Protein AF-A0AAV8Z6Y1-F1 (afdb_monomer_lite)

Secondary structure (DSSP, 8-state):
--HHHHHHHS----HHHHHHHHHHTSSSPPSSHHHHHHHHHHHHHT--HHHHHHHHHHHHHHHHHHHHTT-

InterPro domains:
  IPR036397 Ribonuclease H superfamily [G3DSA:3.30.420.10] (8-71)

Structure (mmCIF, N/CA/C/O backbone):
data_AF-A0AAV8Z6Y1-F1
#
_entry.id   AF-A0AAV8Z6Y1-F1
#
loop_
_atom_site.group_PDB
_atom_site.id
_atom_site.type_symbol
_atom_site.label_atom_id
_atom_site.label_alt_id
_atom_site.label_comp_id
_atom_site.label_asym_id
_atom_site.label_entity_id
_atom_site.label_seq_id
_atom_site.pdbx_PDB_ins_code
_atom_site.Cartn_x
_atom_site.Cartn_y
_atom_site.Cartn_z
_atom_site.occupancy
_atom_site.B_iso_or_equiv
_atom_site.auth_seq_id
_atom_site.auth_comp_id
_atom_site.auth_asym_id
_atom_site.auth_atom_id
_atom_site.pdbx_PDB_model_num
ATOM 1 N N . MET A 1 1 ? 0.205 23.809 12.548 1.00 39.06 1 MET A N 1
ATOM 2 C CA . MET A 1 1 ? 0.837 22.566 12.056 1.00 39.06 1 MET A CA 1
ATOM 3 C C . MET A 1 1 ? -0.263 21.648 11.575 1.00 39.06 1 MET A C 1
ATOM 5 O O . MET A 1 1 ? -1.096 21.235 12.373 1.00 39.06 1 MET A O 1
ATOM 9 N N . ASN A 1 2 ? -0.353 21.453 10.262 1.00 34.91 2 ASN A N 1
ATOM 10 C CA . ASN A 1 2 ? -1.399 20.653 9.646 1.00 34.91 2 ASN A CA 1
ATOM 11 C C . ASN A 1 2 ? -0.812 19.261 9.418 1.00 34.91 2 ASN A C 1
ATOM 13 O O . ASN A 1 2 ? -0.183 18.997 8.405 1.00 34.91 2 ASN A O 1
ATOM 17 N N . ILE A 1 3 ? -1.009 18.374 10.391 1.00 47.53 3 ILE A N 1
ATOM 18 C CA . ILE A 1 3 ? -0.448 17.011 10.417 1.00 47.53 3 ILE A CA 1
ATOM 19 C C . ILE A 1 3 ? -0.745 16.249 9.105 1.00 47.53 3 ILE A C 1
ATO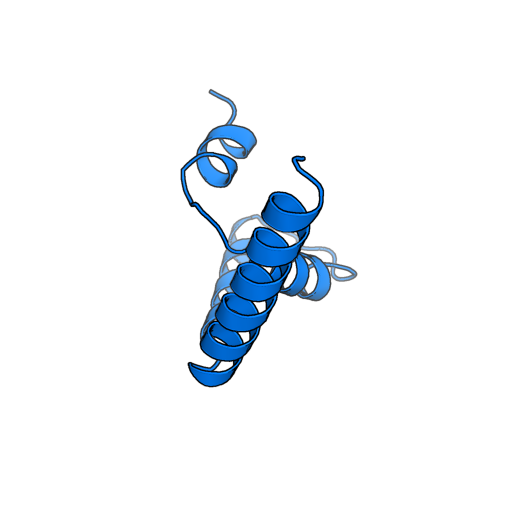M 21 O O . ILE A 1 3 ? 0.021 15.389 8.679 1.00 47.53 3 ILE A O 1
ATOM 25 N N . ARG A 1 4 ? -1.834 16.619 8.413 1.00 38.47 4 ARG A N 1
ATOM 26 C CA . ARG A 1 4 ? -2.235 16.089 7.105 1.00 38.47 4 ARG A CA 1
ATOM 27 C C . ARG A 1 4 ? -1.259 16.438 5.978 1.00 38.47 4 ARG A C 1
ATOM 29 O O . ARG A 1 4 ? -1.080 15.621 5.085 1.00 38.47 4 ARG A O 1
ATOM 36 N N . THR A 1 5 ? -0.650 17.621 6.000 1.00 45.22 5 THR A N 1
ATOM 37 C CA . THR A 1 5 ? 0.342 18.028 4.995 1.00 45.22 5 THR A CA 1
ATOM 38 C C . THR A 1 5 ? 1.730 17.504 5.336 1.00 45.22 5 THR A C 1
ATOM 40 O O . THR A 1 5 ? 2.464 17.119 4.438 1.00 45.22 5 THR A O 1
ATOM 43 N N . ASP A 1 6 ? 2.069 17.399 6.621 1.00 40.47 6 ASP A N 1
ATOM 44 C CA . ASP A 1 6 ? 3.402 16.957 7.047 1.00 40.47 6 ASP A CA 1
ATOM 45 C C . ASP A 1 6 ? 3.655 15.455 6.799 1.00 40.47 6 ASP A C 1
ATOM 47 O O . ASP A 1 6 ? 4.776 15.071 6.474 1.00 40.47 6 ASP A O 1
ATOM 51 N N . ILE A 1 7 ? 2.616 14.608 6.874 1.00 50.06 7 ILE A N 1
ATOM 52 C CA . ILE A 1 7 ? 2.717 13.166 6.562 1.00 50.06 7 ILE A CA 1
ATOM 53 C C . ILE A 1 7 ? 2.764 12.915 5.046 1.00 50.06 7 ILE A C 1
ATOM 55 O O . ILE A 1 7 ? 3.458 12.010 4.594 1.00 50.06 7 ILE A O 1
ATOM 59 N N . LEU A 1 8 ? 2.040 13.716 4.256 1.00 47.62 8 LEU A N 1
ATOM 60 C CA . LEU A 1 8 ? 1.980 13.560 2.798 1.00 47.62 8 LEU A CA 1
ATOM 61 C C . LEU A 1 8 ? 3.218 14.119 2.081 1.00 47.62 8 LEU A C 1
ATOM 63 O O . LEU A 1 8 ? 3.501 13.688 0.971 1.00 47.62 8 LEU A O 1
ATOM 67 N N . ASN A 1 9 ? 3.955 15.043 2.707 1.00 47.19 9 ASN A N 1
ATOM 68 C CA . ASN A 1 9 ? 5.098 15.720 2.085 1.00 47.19 9 ASN A CA 1
ATOM 69 C C . ASN A 1 9 ? 6.466 15.084 2.396 1.00 47.19 9 ASN A C 1
ATOM 71 O O . ASN A 1 9 ? 7.450 15.469 1.775 1.00 47.19 9 ASN A O 1
ATOM 75 N N . ASN A 1 10 ? 6.560 14.151 3.353 1.00 42.59 10 ASN A N 1
ATOM 76 C CA . ASN A 1 10 ? 7.841 13.575 3.806 1.00 42.59 10 ASN A CA 1
ATOM 77 C C . ASN A 1 10 ? 8.115 12.156 3.323 1.00 42.59 10 ASN A C 1
ATOM 79 O O . ASN A 1 10 ? 9.104 11.540 3.717 1.00 42.59 10 ASN A O 1
ATOM 83 N N . ILE A 1 11 ? 7.241 11.614 2.491 1.00 48.06 11 ILE A N 1
ATOM 84 C CA . ILE A 1 11 ? 7.496 10.330 1.884 1.00 48.06 11 ILE A CA 1
ATOM 85 C C . ILE A 1 11 ? 7.329 10.550 0.389 1.00 48.06 11 ILE A C 1
ATOM 87 O O . ILE A 1 11 ? 6.283 11.001 -0.074 1.00 48.06 11 ILE A O 1
ATOM 91 N N . ASP A 1 12 ? 8.382 10.234 -0.352 1.00 46.88 12 ASP A N 1
ATOM 92 C CA . ASP A 1 12 ? 8.352 9.947 -1.783 1.00 46.88 12 ASP A CA 1
ATOM 93 C C . ASP A 1 12 ? 7.498 8.669 -1.972 1.00 46.88 12 ASP A C 1
ATOM 95 O O . ASP A 1 12 ? 7.989 7.591 -2.298 1.00 46.88 12 ASP A O 1
ATOM 99 N N . ILE A 1 13 ? 6.220 8.721 -1.556 1.00 53.38 13 ILE A N 1
ATOM 100 C CA . ILE A 1 13 ? 5.311 7.577 -1.592 1.00 53.38 13 ILE A CA 1
ATOM 101 C C . ILE A 1 13 ? 4.996 7.391 -3.057 1.00 53.38 13 ILE A C 1
ATOM 103 O O . ILE A 1 13 ? 4.346 8.253 -3.653 1.00 53.38 13 ILE A O 1
ATOM 107 N N . ASP A 1 14 ? 5.413 6.252 -3.604 1.00 58.09 14 ASP A N 1
ATOM 108 C CA . ASP A 1 14 ? 4.898 5.728 -4.861 1.00 58.09 14 ASP A CA 1
ATOM 109 C C . ASP A 1 14 ? 3.391 6.047 -4.966 1.00 58.09 14 ASP A C 1
ATOM 111 O O . ASP A 1 14 ? 2.609 5.592 -4.118 1.00 58.09 14 ASP A O 1
ATOM 115 N N . PRO A 1 15 ? 2.954 6.844 -5.959 1.00 62.16 15 PRO A N 1
ATOM 116 C CA . PRO A 1 15 ? 1.557 7.254 -6.080 1.00 62.16 15 PRO A CA 1
ATOM 117 C C . PRO A 1 15 ? 0.585 6.063 -6.044 1.00 62.16 15 PRO A C 1
ATOM 119 O O . PRO A 1 15 ? -0.510 6.162 -5.489 1.00 62.16 15 PRO A O 1
ATOM 122 N N . GLY A 1 16 ? 1.016 4.898 -6.543 1.00 63.09 16 GLY A N 1
ATOM 123 C CA . GLY A 1 16 ? 0.226 3.673 -6.546 1.00 63.09 16 GLY A CA 1
ATOM 124 C C . GLY A 1 16 ? 0.008 3.057 -5.159 1.00 63.09 16 GLY A C 1
ATOM 125 O O . GLY A 1 16 ? -1.048 2.459 -4.913 1.00 63.09 16 GLY A O 1
ATOM 126 N N . LEU A 1 17 ? 0.958 3.197 -4.235 1.00 71.81 17 LEU A N 1
ATOM 127 C CA . LEU A 1 17 ? 0.798 2.746 -2.851 1.00 71.81 17 LEU A CA 1
ATOM 128 C C . LEU A 1 17 ? -0.294 3.552 -2.137 1.00 71.81 17 LEU A C 1
ATOM 130 O O . LEU A 1 17 ? -1.157 2.988 -1.457 1.00 71.81 17 LEU A O 1
ATOM 134 N N . LEU A 1 18 ? -0.303 4.866 -2.366 1.00 70.62 18 LEU A N 1
ATOM 135 C CA . LEU A 1 18 ? -1.306 5.773 -1.819 1.00 70.62 18 LEU A CA 1
ATOM 136 C C . LEU A 1 18 ? -2.714 5.429 -2.330 1.00 70.62 18 LEU A C 1
ATOM 138 O O . LEU A 1 18 ? -3.659 5.409 -1.540 1.00 70.62 18 LEU A O 1
ATOM 142 N N . ASP A 1 19 ? -2.865 5.126 -3.621 1.00 78.75 19 ASP A N 1
ATOM 143 C CA . ASP A 1 19 ? -4.154 4.724 -4.200 1.00 78.75 19 ASP A CA 1
ATOM 144 C C . ASP A 1 19 ? -4.661 3.388 -3.647 1.00 78.75 19 ASP A C 1
ATOM 146 O O . ASP A 1 19 ? -5.857 3.232 -3.392 1.00 78.75 19 ASP A O 1
ATOM 150 N N . THR A 1 20 ? -3.756 2.449 -3.375 1.00 83.00 20 THR A N 1
ATOM 151 C CA . THR A 1 20 ? -4.107 1.138 -2.805 1.00 83.00 20 THR A CA 1
ATOM 152 C C . THR A 1 20 ? -4.654 1.282 -1.387 1.00 83.00 20 THR A C 1
ATOM 154 O O . THR A 1 20 ? -5.735 0.775 -1.077 1.00 83.00 20 THR A O 1
ATOM 157 N N . VAL A 1 21 ? -3.965 2.056 -0.543 1.00 84.62 21 VAL A N 1
ATOM 158 C CA . VAL A 1 21 ? -4.424 2.356 0.819 1.00 84.62 21 VAL A CA 1
ATOM 159 C C . VAL A 1 21 ? -5.732 3.147 0.786 1.00 84.62 21 VAL A C 1
ATOM 161 O O . VAL A 1 21 ? -6.685 2.787 1.473 1.00 84.62 21 VAL A O 1
ATOM 164 N N . LYS A 1 22 ? -5.838 4.186 -0.052 1.00 83.31 22 LYS A N 1
ATOM 165 C CA . LYS A 1 22 ? -7.075 4.971 -0.197 1.00 83.31 22 LYS A CA 1
ATOM 166 C C . LYS A 1 22 ? -8.261 4.107 -0.613 1.00 83.31 22 LYS A C 1
ATOM 168 O O . LYS A 1 22 ? -9.346 4.289 -0.069 1.00 83.31 22 LYS A O 1
ATOM 173 N N . SER A 1 23 ? -8.066 3.182 -1.552 1.00 86.31 23 SER A N 1
ATOM 174 C CA . SER A 1 23 ? -9.115 2.262 -1.990 1.00 86.31 23 SER A CA 1
ATOM 175 C C . SER A 1 23 ? -9.545 1.328 -0.861 1.00 86.31 23 SER A C 1
ATOM 177 O O . SER A 1 23 ? -10.739 1.138 -0.653 1.00 86.31 23 SER A O 1
ATOM 179 N N . ALA A 1 24 ? -8.597 0.792 -0.090 1.00 85.12 24 ALA A N 1
ATOM 180 C CA . ALA A 1 24 ? -8.892 -0.099 1.032 1.00 85.12 24 ALA A CA 1
ATOM 181 C C . ALA A 1 24 ? -9.573 0.610 2.218 1.00 85.12 24 ALA A C 1
ATOM 183 O O . ALA A 1 24 ? -10.320 -0.010 2.975 1.00 85.12 24 ALA A O 1
ATOM 184 N N . LEU A 1 25 ? -9.337 1.914 2.369 1.00 86.75 25 LEU A N 1
ATOM 185 C CA . LEU A 1 25 ? -10.006 2.765 3.353 1.00 86.75 25 LEU A CA 1
ATOM 186 C C . LEU A 1 25 ? -11.344 3.329 2.847 1.00 86.75 25 LEU A C 1
ATOM 188 O O . LEU A 1 25 ? -12.063 3.984 3.600 1.00 86.75 25 LEU A O 1
ATOM 192 N N . LYS A 1 26 ? -11.703 3.114 1.578 1.00 86.38 26 LYS A N 1
ATOM 193 C CA . LYS A 1 26 ? -12.941 3.644 1.003 1.00 86.38 26 LYS A CA 1
ATOM 194 C C . LYS A 1 26 ? -14.110 2.712 1.309 1.00 86.38 26 LYS A C 1
ATOM 196 O O . LYS A 1 26 ? -14.071 1.534 0.981 1.00 86.38 26 LYS A O 1
ATOM 201 N N . GLY A 1 27 ? -15.181 3.262 1.880 1.00 82.25 27 GLY A N 1
ATOM 202 C CA . GLY A 1 27 ? -16.424 2.533 2.158 1.00 82.25 27 GLY A CA 1
ATOM 203 C C . GLY A 1 27 ? -16.711 2.373 3.653 1.00 82.25 27 GLY A C 1
ATOM 204 O O . GLY A 1 27 ? -17.740 2.884 4.100 1.00 82.25 27 GLY A O 1
ATOM 205 N N . PRO A 1 28 ? -15.832 1.725 4.442 1.00 82.62 28 PRO A N 1
ATOM 206 C CA . PRO A 1 28 ? -16.036 1.586 5.877 1.00 82.62 28 PRO A CA 1
ATOM 207 C C . PRO A 1 28 ? -16.053 2.952 6.568 1.00 82.62 28 PRO A C 1
ATOM 209 O O . PRO A 1 28 ? -15.203 3.807 6.314 1.00 82.62 28 PRO A O 1
ATOM 212 N N . ARG A 1 29 ? -17.012 3.157 7.475 1.00 84.50 29 ARG A N 1
ATOM 213 C CA . ARG A 1 29 ? -16.939 4.261 8.435 1.00 84.50 29 ARG A CA 1
ATOM 214 C C . ARG A 1 29 ? -16.009 3.831 9.560 1.00 84.50 29 ARG A C 1
ATOM 216 O O . ARG A 1 29 ? -16.276 2.840 10.229 1.00 84.50 29 ARG A O 1
ATOM 223 N N . PHE A 1 30 ? -14.925 4.570 9.745 1.00 87.81 30 PHE A N 1
ATOM 224 C CA . PHE A 1 30 ? -14.011 4.361 10.860 1.00 87.81 30 PHE A CA 1
ATOM 225 C C . PHE A 1 30 ? -14.424 5.267 12.014 1.00 87.81 30 PHE A C 1
ATOM 227 O O . PHE A 1 30 ? -14.613 6.468 11.823 1.00 87.81 30 PHE A O 1
ATOM 234 N N . GLU A 1 31 ? -14.566 4.688 13.201 1.00 87.38 31 GLU A N 1
ATOM 235 C CA . GLU A 1 31 ? -14.971 5.420 14.407 1.00 87.38 31 GLU A CA 1
ATOM 236 C C . GLU A 1 31 ? -13.805 6.187 15.049 1.00 87.38 31 GLU A C 1
ATOM 238 O O . GLU A 1 31 ? -14.027 7.119 15.817 1.00 87.38 31 GLU A O 1
ATOM 243 N N . SER A 1 32 ? -12.559 5.826 14.720 1.00 89.88 32 SER A N 1
ATOM 244 C CA . SER A 1 32 ? -11.356 6.436 15.288 1.00 89.88 32 SER A CA 1
ATOM 245 C C . SER A 1 32 ? -10.181 6.466 14.310 1.00 89.88 32 SER A C 1
ATOM 247 O O . SER A 1 32 ? -10.122 5.720 13.326 1.00 89.88 32 SER A O 1
ATOM 249 N N . VAL A 1 33 ? -9.206 7.330 14.599 1.00 86.62 33 VAL A N 1
ATOM 250 C CA . VAL A 1 33 ? -7.952 7.430 13.835 1.00 86.62 33 VAL A CA 1
ATOM 251 C C . VAL A 1 33 ? -7.117 6.159 14.002 1.00 86.62 33 VAL A C 1
ATOM 253 O O . VAL A 1 33 ? -6.433 5.731 13.074 1.00 86.62 33 VAL A O 1
ATOM 256 N N . GLU A 1 34 ? -7.196 5.522 15.165 1.00 88.62 34 GLU A N 1
ATOM 257 C CA . GLU A 1 34 ? -6.525 4.268 15.492 1.00 88.62 34 GLU A CA 1
ATOM 258 C C . GLU A 1 34 ? -7.022 3.135 14.591 1.00 88.62 34 GLU A C 1
ATOM 260 O O . GLU A 1 34 ? -6.208 2.376 14.068 1.00 88.62 34 GLU A O 1
ATOM 265 N N . ALA A 1 35 ? -8.332 3.069 14.324 1.00 85.56 3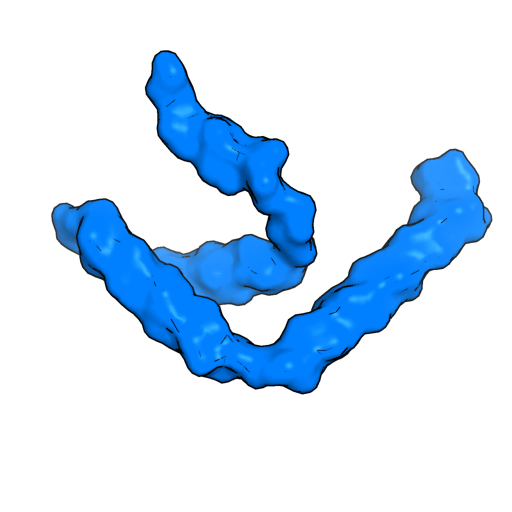5 ALA A N 1
ATOM 266 C CA . ALA A 1 35 ? -8.907 2.086 13.408 1.00 85.56 35 ALA A CA 1
ATOM 267 C C . ALA A 1 35 ? -8.416 2.289 11.963 1.00 85.56 35 ALA A C 1
ATOM 269 O O . ALA A 1 35 ? -8.102 1.321 11.268 1.00 85.56 35 ALA A O 1
ATOM 270 N N . VAL A 1 36 ? -8.273 3.546 11.525 1.00 87.38 36 VAL A N 1
ATOM 271 C CA . VAL A 1 36 ? -7.694 3.871 10.209 1.00 87.38 36 VAL A CA 1
ATOM 272 C C . VAL A 1 36 ? -6.227 3.453 10.141 1.00 87.38 36 VAL A C 1
ATOM 274 O O . VAL A 1 36 ? -5.812 2.841 9.156 1.00 87.38 36 VAL A O 1
ATOM 277 N N . LYS A 1 37 ? -5.438 3.747 11.182 1.00 87.56 37 LYS A N 1
ATOM 278 C CA . LYS A 1 37 ? -4.025 3.345 11.262 1.00 87.56 37 LYS A CA 1
ATOM 279 C C . LYS A 1 37 ? -3.881 1.826 11.226 1.00 87.56 37 LYS A C 1
ATOM 281 O O . LYS A 1 37 ? -3.112 1.329 10.414 1.00 87.56 37 LYS A O 1
ATOM 286 N N . ALA A 1 38 ? -4.666 1.101 12.023 1.00 89.50 38 ALA A N 1
ATOM 287 C CA . ALA A 1 38 ? -4.654 -0.359 12.050 1.00 89.50 38 ALA A CA 1
ATOM 288 C C . ALA A 1 38 ? -4.993 -0.955 10.676 1.00 89.50 38 ALA A C 1
ATOM 290 O O . ALA A 1 38 ? -4.257 -1.805 10.176 1.00 89.50 38 ALA A O 1
ATOM 291 N N . LYS A 1 39 ? -6.047 -0.453 10.017 1.00 87.38 39 LYS A N 1
ATOM 292 C CA . LYS A 1 39 ? -6.420 -0.905 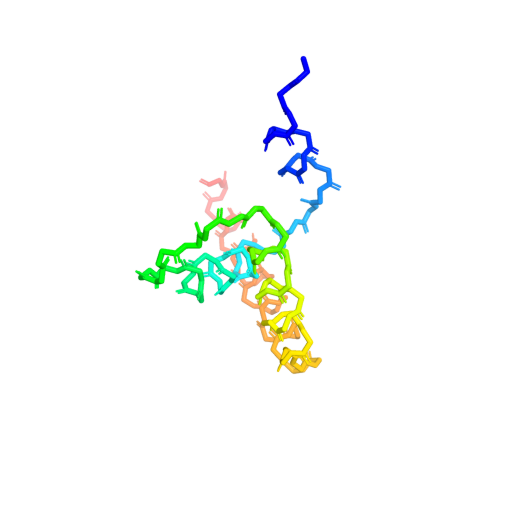8.670 1.00 87.38 39 LYS A CA 1
ATOM 293 C C . LYS A 1 39 ? -5.353 -0.572 7.630 1.00 87.38 39 LYS A C 1
ATOM 295 O O . LYS A 1 39 ? -5.076 -1.381 6.753 1.00 87.38 39 LYS A O 1
ATOM 300 N N . THR A 1 40 ? -4.732 0.597 7.741 1.00 87.06 40 THR A N 1
ATOM 301 C CA . THR A 1 40 ? -3.622 0.994 6.867 1.00 87.06 40 THR A CA 1
ATOM 302 C C . THR A 1 40 ? -2.433 0.052 7.036 1.00 87.06 40 THR A C 1
ATOM 304 O O . THR A 1 40 ? -1.906 -0.435 6.043 1.00 87.06 40 THR A O 1
ATOM 307 N N . THR A 1 41 ? -2.043 -0.265 8.273 1.00 87.62 41 THR A N 1
ATOM 308 C CA . THR A 1 41 ? -0.967 -1.224 8.561 1.00 87.62 41 TH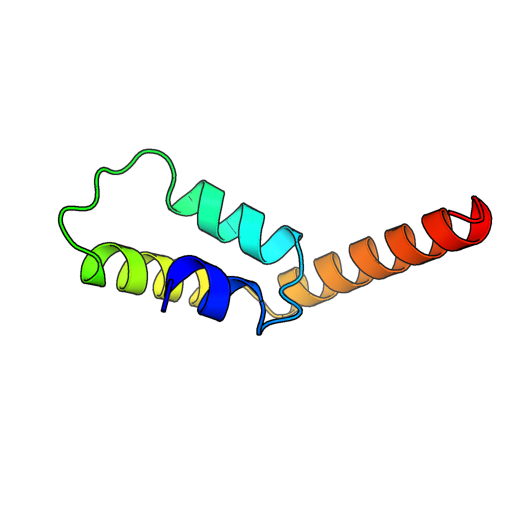R A CA 1
ATOM 309 C C . THR A 1 41 ? -1.293 -2.623 8.042 1.00 87.62 41 THR A C 1
ATOM 311 O O . THR A 1 41 ? -0.425 -3.257 7.453 1.00 87.62 41 THR A O 1
ATOM 314 N N . GLU A 1 42 ? -2.533 -3.093 8.198 1.00 90.50 42 GLU A N 1
ATOM 315 C CA . GLU A 1 42 ? -2.980 -4.373 7.633 1.00 90.50 42 GLU A CA 1
ATOM 316 C C . GLU A 1 42 ? -2.796 -4.410 6.110 1.00 90.50 42 GLU A C 1
ATOM 318 O O . GLU A 1 42 ? -2.198 -5.345 5.586 1.00 90.50 42 GLU A O 1
ATOM 323 N N . VAL A 1 43 ? -3.252 -3.369 5.410 1.00 88.25 43 VAL A N 1
ATOM 324 C CA . VAL A 1 43 ? -3.136 -3.267 3.947 1.00 88.25 43 VAL A CA 1
ATOM 325 C C . VAL A 1 43 ? -1.674 -3.222 3.515 1.00 88.25 43 VAL A C 1
ATOM 327 O O . VAL A 1 43 ? -1.304 -3.889 2.557 1.00 88.25 43 VAL A O 1
ATOM 330 N N . LEU A 1 44 ? -0.830 -2.474 4.228 1.00 85.62 44 LEU A N 1
ATOM 331 C CA . LEU A 1 44 ? 0.600 -2.395 3.926 1.00 85.62 44 LEU A CA 1
ATOM 332 C C . LEU A 1 44 ? 1.316 -3.734 4.148 1.00 85.62 44 LEU A C 1
ATOM 334 O O . LEU A 1 44 ? 2.164 -4.098 3.342 1.00 85.62 44 LEU A O 1
ATOM 338 N N . ASN A 1 45 ? 0.948 -4.489 5.186 1.00 88.50 45 ASN A N 1
ATOM 339 C CA . AS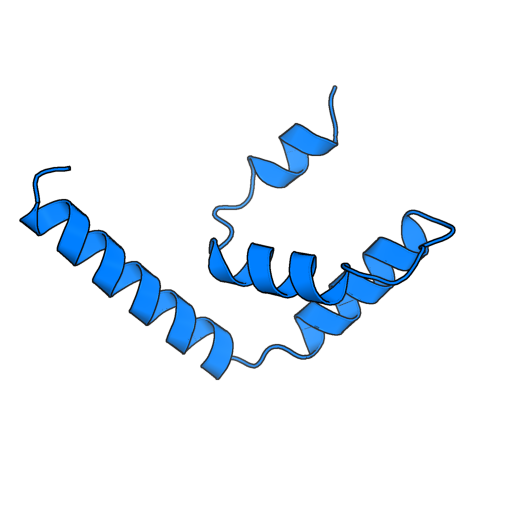N A 1 45 ? 1.527 -5.806 5.473 1.00 88.50 45 ASN A CA 1
ATOM 340 C C . ASN A 1 45 ? 1.100 -6.895 4.475 1.00 88.50 45 ASN A C 1
ATOM 342 O O . ASN A 1 45 ? 1.756 -7.929 4.387 1.00 88.50 45 ASN A O 1
ATOM 346 N N . GLN A 1 46 ? -0.002 -6.692 3.751 1.00 89.19 46 GLN A N 1
ATOM 347 C CA . GLN A 1 46 ? -0.461 -7.605 2.698 1.00 89.19 46 GLN A CA 1
ATOM 348 C C . GLN A 1 46 ? 0.270 -7.397 1.369 1.00 89.19 46 GLN A C 1
ATOM 350 O O . GLN A 1 46 ? 0.173 -8.248 0.487 1.00 89.19 46 GLN A O 1
ATOM 355 N N . LEU A 1 47 ? 0.982 -6.279 1.212 1.00 86.06 47 LEU A N 1
ATOM 356 C CA . LEU A 1 47 ? 1.745 -6.011 0.002 1.00 86.06 47 LEU A CA 1
ATOM 357 C C . LEU A 1 47 ? 3.004 -6.862 -0.025 1.00 86.06 47 LEU A C 1
ATOM 359 O O . LEU A 1 47 ? 3.779 -6.907 0.931 1.00 86.06 47 LEU A O 1
ATOM 363 N N . THR A 1 48 ? 3.217 -7.512 -1.158 1.00 86.69 48 THR A N 1
ATOM 364 C CA . THR A 1 48 ? 4.408 -8.318 -1.389 1.00 86.69 48 THR A CA 1
ATOM 365 C C . THR A 1 48 ? 5.504 -7.482 -2.036 1.00 86.69 48 THR A C 1
ATOM 367 O O . THR A 1 48 ? 5.248 -6.455 -2.664 1.00 86.69 48 THR A O 1
ATOM 370 N N . GLU A 1 49 ? 6.748 -7.952 -1.953 1.00 84.19 49 GLU A N 1
ATOM 371 C CA . GLU A 1 49 ? 7.867 -7.349 -2.686 1.00 84.19 49 GLU A CA 1
ATOM 372 C C . GLU A 1 49 ? 7.574 -7.231 -4.193 1.00 84.19 49 GLU A C 1
ATOM 374 O O . GLU A 1 49 ? 7.919 -6.228 -4.818 1.00 84.19 49 GLU A O 1
ATOM 379 N N . ALA A 1 50 ? 6.869 -8.211 -4.767 1.00 85.00 50 ALA A N 1
ATOM 380 C CA . ALA A 1 50 ? 6.472 -8.197 -6.171 1.00 85.00 50 ALA A CA 1
ATOM 381 C C . ALA A 1 50 ? 5.528 -7.028 -6.505 1.00 85.00 50 ALA A C 1
ATOM 383 O O . ALA A 1 50 ? 5.674 -6.412 -7.562 1.00 85.00 50 ALA A O 1
ATOM 384 N N . ASP A 1 51 ? 4.613 -6.672 -5.598 1.00 83.00 51 ASP A N 1
ATOM 385 C CA . ASP A 1 51 ? 3.722 -5.521 -5.773 1.00 83.00 51 ASP A CA 1
ATOM 386 C C . ASP A 1 51 ? 4.507 -4.205 -5.801 1.00 83.00 51 ASP A C 1
ATOM 388 O O . ASP A 1 51 ? 4.213 -3.321 -6.610 1.00 83.00 51 ASP A O 1
ATOM 392 N N . PHE A 1 52 ? 5.535 -4.084 -4.956 1.00 78.38 52 PHE A N 1
ATOM 393 C CA . PHE A 1 52 ? 6.428 -2.924 -4.952 1.00 78.38 52 PHE A CA 1
ATOM 394 C C . PHE A 1 52 ? 7.284 -2.867 -6.219 1.00 78.38 52 PHE A C 1
ATOM 396 O O . PHE A 1 52 ? 7.359 -1.821 -6.863 1.00 78.38 52 PHE A O 1
ATOM 403 N N . GLN A 1 53 ? 7.878 -3.991 -6.625 1.00 82.94 53 GLN A N 1
ATOM 404 C CA . GLN A 1 53 ? 8.672 -4.081 -7.852 1.00 82.94 53 GLN A CA 1
ATOM 405 C C . GLN A 1 53 ? 7.843 -3.695 -9.079 1.00 82.94 53 GLN A C 1
ATOM 407 O O . GLN A 1 53 ? 8.280 -2.865 -9.875 1.00 82.94 53 GLN A O 1
ATOM 412 N N . HIS A 1 54 ? 6.625 -4.227 -9.210 1.00 83.50 54 HIS A N 1
ATOM 413 C CA . HIS A 1 54 ? 5.735 -3.891 -10.318 1.00 83.50 54 HIS A CA 1
ATOM 414 C C . HIS A 1 54 ? 5.444 -2.382 -10.382 1.00 83.50 54 HIS A C 1
ATOM 416 O O . HIS A 1 54 ? 5.513 -1.785 -11.457 1.00 83.50 54 HIS A O 1
ATOM 422 N N . ARG A 1 55 ? 5.184 -1.736 -9.240 1.00 79.19 55 ARG A N 1
ATOM 423 C CA . ARG A 1 55 ? 4.910 -0.290 -9.174 1.00 79.19 55 ARG A CA 1
ATOM 424 C C . ARG A 1 55 ? 6.130 0.556 -9.516 1.00 79.19 55 ARG A C 1
ATOM 426 O O . ARG A 1 55 ? 6.015 1.468 -10.330 1.00 79.19 55 ARG A O 1
ATOM 433 N N . ILE A 1 56 ? 7.308 0.186 -9.016 1.00 81.06 56 ILE A N 1
ATOM 434 C CA . ILE A 1 56 ? 8.571 0.849 -9.368 1.00 81.06 56 ILE A CA 1
ATOM 435 C C . ILE A 1 56 ? 8.825 0.769 -10.879 1.00 81.06 56 ILE A C 1
ATOM 437 O O . ILE A 1 56 ? 9.267 1.749 -11.478 1.00 81.06 56 ILE A O 1
ATOM 441 N N . GLN A 1 57 ? 8.533 -0.367 -11.519 1.00 83.69 57 GLN A N 1
ATOM 442 C CA . GLN A 1 57 ? 8.665 -0.497 -12.975 1.00 83.69 57 GLN A CA 1
ATOM 443 C C . GLN A 1 57 ? 7.670 0.403 -13.721 1.00 83.69 57 GLN A C 1
ATOM 445 O O . GLN A 1 57 ? 8.063 1.111 -14.645 1.00 83.69 57 GLN A O 1
ATOM 450 N N . GLN A 1 58 ? 6.408 0.455 -13.281 1.00 81.88 58 GLN A N 1
ATOM 451 C CA . GLN A 1 58 ? 5.405 1.364 -13.852 1.00 81.88 58 GLN A CA 1
ATOM 452 C C . GLN A 1 58 ? 5.816 2.836 -13.712 1.00 81.88 58 GLN A C 1
ATOM 454 O O . GLN A 1 58 ? 5.678 3.610 -14.664 1.00 81.88 58 GLN A O 1
ATOM 459 N N . TRP A 1 59 ? 6.359 3.216 -12.553 1.00 81.94 59 TRP A N 1
ATOM 460 C CA . TRP A 1 59 ? 6.881 4.557 -12.309 1.00 81.94 59 TRP A CA 1
ATOM 461 C C . TRP A 1 59 ? 8.068 4.876 -13.222 1.00 81.94 59 TRP A C 1
ATOM 463 O O . TRP A 1 59 ? 8.061 5.915 -13.878 1.00 81.94 59 TRP A O 1
ATOM 473 N N . LYS A 1 60 ? 9.037 3.962 -13.370 1.00 82.81 60 LYS A N 1
ATOM 474 C CA . LYS A 1 60 ? 10.154 4.126 -14.318 1.00 82.81 60 LYS A CA 1
ATOM 475 C C . LYS A 1 60 ? 9.652 4.371 -15.741 1.00 82.81 60 LYS A C 1
ATOM 477 O O . LYS A 1 60 ? 10.041 5.360 -16.357 1.00 82.81 60 LYS A O 1
ATOM 482 N N . SER A 1 61 ? 8.715 3.554 -16.223 1.00 83.81 61 SER A N 1
ATOM 483 C CA . SER A 1 61 ? 8.111 3.743 -17.547 1.00 83.81 61 SER A CA 1
ATOM 484 C C . SER A 1 61 ? 7.300 5.039 -17.662 1.00 83.81 61 SER A C 1
ATOM 486 O O . SER A 1 61 ? 7.127 5.575 -18.756 1.00 83.81 61 SER A O 1
ATOM 488 N N . HIS A 1 62 ? 6.736 5.555 -16.569 1.00 77.62 62 HIS A N 1
ATOM 489 C CA . HIS A 1 62 ? 6.107 6.876 -16.560 1.00 77.62 62 HIS A CA 1
ATOM 490 C C . HIS A 1 62 ? 7.149 7.994 -16.700 1.00 77.62 62 HIS A C 1
ATOM 492 O O . HIS A 1 62 ? 6.992 8.852 -17.566 1.00 77.62 62 HIS A O 1
ATOM 498 N N . MET A 1 63 ? 8.240 7.935 -15.936 1.00 79.31 63 MET A N 1
ATOM 499 C CA . MET A 1 63 ? 9.331 8.911 -16.009 1.00 79.31 63 MET A CA 1
ATOM 500 C C . MET A 1 63 ? 9.996 8.937 -17.390 1.00 79.31 63 MET A C 1
ATOM 502 O O . MET A 1 63 ? 10.275 10.014 -17.914 1.00 79.31 63 MET A O 1
ATOM 506 N N . GLU A 1 64 ? 10.191 7.775 -18.019 1.00 85.94 64 GLU A N 1
ATOM 507 C CA . GLU A 1 64 ? 10.678 7.686 -19.402 1.00 85.94 64 GLU A CA 1
ATOM 508 C C . GLU A 1 64 ? 9.733 8.387 -20.382 1.00 85.94 64 GLU A C 1
ATOM 510 O O . GLU A 1 64 ? 10.181 9.167 -21.217 1.00 85.94 64 GLU A O 1
ATOM 515 N N . ARG A 1 65 ? 8.417 8.199 -20.231 1.00 82.38 65 ARG A N 1
ATOM 516 C CA . ARG A 1 65 ? 7.419 8.881 -21.068 1.00 82.38 65 ARG A CA 1
ATOM 517 C C . ARG A 1 65 ? 7.402 10.395 -20.860 1.00 82.38 65 ARG A C 1
ATOM 519 O O . ARG A 1 65 ? 7.238 11.115 -21.839 1.00 82.38 65 ARG A O 1
ATOM 526 N N . CYS A 1 66 ? 7.564 10.885 -19.631 1.00 80.25 66 CYS A N 1
ATOM 527 C CA . CYS A 1 66 ? 7.693 12.322 -19.360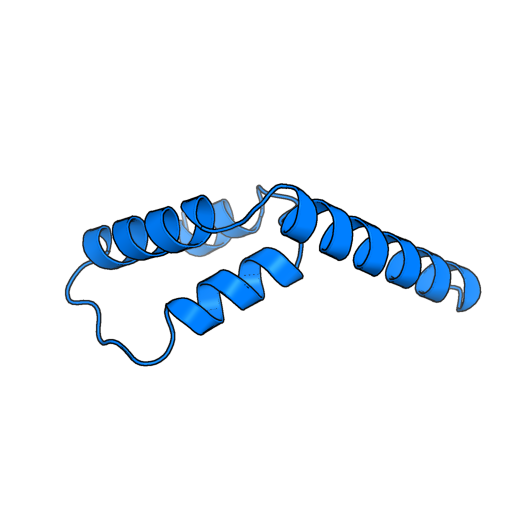 1.00 80.25 66 CYS A CA 1
ATOM 528 C C . CYS A 1 66 ? 8.962 12.900 -19.997 1.00 80.25 66 CYS A C 1
ATOM 530 O O . CYS A 1 66 ? 8.904 13.940 -20.652 1.00 80.25 66 CYS A O 1
ATOM 532 N N . ARG A 1 67 ? 10.095 12.193 -19.884 1.00 80.69 67 ARG A N 1
ATOM 533 C CA . ARG A 1 67 ? 11.350 12.567 -20.553 1.00 80.69 67 ARG A CA 1
ATOM 534 C C . ARG A 1 67 ? 11.162 12.665 -22.066 1.00 80.69 67 ARG A C 1
ATOM 536 O O . ARG A 1 67 ? 11.543 13.670 -22.659 1.00 80.69 67 ARG A O 1
ATOM 543 N N . ASP A 1 68 ? 10.553 11.654 -22.678 1.00 84.94 68 ASP A N 1
ATOM 544 C CA . ASP A 1 68 ? 10.371 11.594 -24.132 1.00 84.94 68 ASP A CA 1
ATOM 545 C C . ASP A 1 68 ? 9.371 12.654 -24.640 1.00 84.94 68 ASP A C 1
ATOM 547 O O . ASP A 1 68 ? 9.417 13.052 -25.804 1.00 84.94 68 ASP A O 1
ATOM 551 N N . ARG A 1 69 ? 8.495 13.159 -23.760 1.00 84.31 69 ARG A N 1
ATOM 552 C CA . ARG A 1 69 ? 7.560 14.263 -24.035 1.00 84.31 69 ARG A CA 1
ATOM 553 C C . ARG A 1 69 ? 8.107 15.655 -23.699 1.00 84.31 69 ARG A C 1
ATOM 555 O O . ARG A 1 69 ? 7.414 16.627 -23.965 1.00 84.31 69 ARG A O 1
ATOM 562 N N . GLN A 1 70 ? 9.338 15.758 -23.185 1.00 76.00 70 GLN A N 1
ATOM 563 C CA . GLN A 1 70 ? 9.953 17.005 -22.691 1.00 76.00 70 GLN A CA 1
ATOM 564 C C . GLN A 1 70 ? 9.170 17.692 -21.550 1.00 76.00 70 GLN A C 1
ATOM 566 O O . GLN A 1 70 ? 9.344 18.890 -21.326 1.00 76.00 70 GLN A O 1
ATOM 571 N N . GLY A 1 71 ? 8.336 16.943 -20.817 1.00 56.97 71 GLY A N 1
ATOM 572 C CA . GLY A 1 71 ? 7.399 17.467 -19.813 1.00 56.97 71 GLY A CA 1
ATOM 573 C C . GLY A 1 71 ? 5.986 16.962 -20.039 1.00 56.97 71 GLY A C 1
ATOM 574 O O . GLY A 1 71 ? 5.218 17.662 -20.730 1.00 56.97 71 GLY A O 1
#

pLDDT: mean 75.46, std 16.12, range [34.91, 90.5]

Radius of gyration: 15.07 Å; chains: 1; bounding box: 28×31×40 Å

Organism: NCBI:txid1265417

Sequence (71 aa):
MNIRTDILNNIDIDPGLLDTVKSALKGPRFESVEAVKAKTTEVLNQLTEADFQHRIQQWKSHMERCRDRQG

Foldseek 3Di:
DPVVCVVVPPDPPLVVLVVQLVVQPPDDDDPDPVSSVVSSVVSVVPDDPVNVVVSVVVVVVVVVVCVVVVD